Protein AF-A0A413G1M9-F1 (afdb_monomer_lite)

Structure (mmCIF, N/CA/C/O backbone):
data_AF-A0A413G1M9-F1
#
_entry.id   AF-A0A413G1M9-F1
#
loop_
_atom_site.group_PDB
_atom_site.id
_atom_site.type_symbol
_atom_site.label_atom_id
_atom_site.label_alt_id
_atom_site.label_comp_id
_atom_site.label_asym_id
_atom_site.label_entity_id
_atom_site.label_seq_id
_atom_site.pdbx_PDB_ins_code
_atom_site.Cartn_x
_atom_site.Cartn_y
_atom_site.Cartn_z
_atom_site.occupancy
_atom_site.B_iso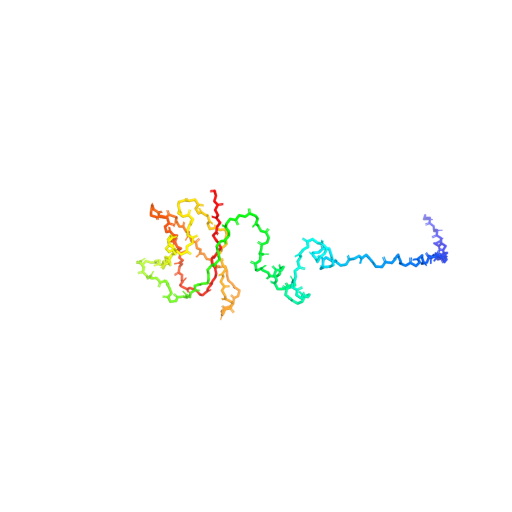_or_equiv
_atom_site.auth_seq_id
_atom_site.auth_comp_id
_atom_site.auth_asym_id
_atom_site.auth_atom_id
_atom_site.pdbx_PDB_model_num
ATOM 1 N N . MET A 1 1 ? 69.464 -2.297 -0.162 1.00 39.28 1 MET A N 1
ATOM 2 C CA . MET A 1 1 ? 68.503 -1.508 -0.964 1.00 39.28 1 MET A CA 1
ATOM 3 C C . MET A 1 1 ? 68.621 -1.949 -2.415 1.00 39.28 1 MET A C 1
ATOM 5 O O . MET A 1 1 ? 69.702 -1.817 -2.971 1.00 39.28 1 MET A O 1
ATOM 9 N N . ILE A 1 2 ? 67.574 -2.538 -2.999 1.00 44.31 2 ILE A N 1
ATOM 10 C CA . ILE A 1 2 ? 67.557 -2.938 -4.417 1.00 44.31 2 ILE A CA 1
ATOM 11 C C . ILE A 1 2 ? 66.966 -1.767 -5.206 1.00 44.31 2 ILE A C 1
ATOM 13 O O . ILE A 1 2 ? 65.780 -1.480 -5.094 1.00 44.31 2 ILE A O 1
ATOM 17 N N . SER A 1 3 ? 67.812 -1.058 -5.954 1.00 52.12 3 SER A N 1
ATOM 18 C CA . SER A 1 3 ? 67.399 0.009 -6.869 1.00 52.12 3 SER A CA 1
ATOM 19 C C . SER A 1 3 ? 67.254 -0.581 -8.270 1.00 52.12 3 SER A C 1
ATOM 21 O O . SER A 1 3 ? 68.240 -0.760 -8.983 1.00 52.12 3 SER A O 1
ATOM 23 N N . GLY A 1 4 ? 66.028 -0.953 -8.638 1.00 41.56 4 GLY A N 1
ATOM 24 C CA . GLY A 1 4 ? 65.679 -1.375 -9.992 1.00 41.56 4 GLY A CA 1
ATOM 25 C C . GLY A 1 4 ? 65.047 -0.211 -10.745 1.00 41.56 4 GLY A C 1
ATOM 26 O O . GLY A 1 4 ? 63.969 0.250 -10.377 1.00 41.56 4 GLY A O 1
ATOM 27 N N . LYS A 1 5 ? 65.704 0.278 -11.801 1.00 60.91 5 LYS A N 1
ATOM 28 C CA . LYS A 1 5 ? 65.081 1.217 -12.743 1.00 60.91 5 LYS A CA 1
ATOM 29 C C . LYS A 1 5 ? 63.946 0.488 -13.465 1.00 60.91 5 LYS A C 1
ATOM 31 O O . LYS A 1 5 ? 64.196 -0.514 -14.129 1.00 60.91 5 LYS A O 1
ATOM 36 N N . ILE A 1 6 ? 62.720 0.995 -13.347 1.00 58.53 6 ILE A N 1
ATOM 37 C CA . ILE A 1 6 ? 61.583 0.534 -14.151 1.00 58.53 6 ILE A CA 1
ATOM 38 C C . ILE A 1 6 ? 61.911 0.880 -15.612 1.00 58.53 6 ILE A C 1
ATOM 40 O O . ILE A 1 6 ? 62.144 2.059 -15.899 1.00 58.53 6 ILE A O 1
ATOM 44 N N . PRO A 1 7 ? 61.982 -0.091 -16.539 1.00 56.12 7 PRO A N 1
ATOM 45 C CA . PRO A 1 7 ? 62.186 0.229 -17.941 1.00 56.12 7 PRO A CA 1
ATOM 46 C C . PRO A 1 7 ? 60.997 1.064 -18.427 1.00 56.12 7 PRO A C 1
ATOM 48 O O . PRO A 1 7 ? 59.838 0.694 -18.235 1.00 56.12 7 PRO A O 1
ATOM 51 N N . THR A 1 8 ? 61.304 2.223 -19.011 1.00 54.59 8 THR A N 1
ATOM 52 C CA . THR A 1 8 ? 60.340 3.143 -19.618 1.00 54.59 8 THR A CA 1
ATOM 53 C C . THR A 1 8 ? 59.369 2.370 -20.498 1.00 54.59 8 THR A C 1
ATOM 55 O O . THR A 1 8 ? 59.808 1.588 -21.339 1.00 54.59 8 THR A O 1
ATOM 58 N N . ALA A 1 9 ? 58.071 2.598 -20.267 1.00 55.19 9 ALA A N 1
ATOM 59 C CA . ALA A 1 9 ? 56.939 1.946 -20.913 1.00 55.19 9 ALA A CA 1
ATOM 60 C C . ALA A 1 9 ? 57.249 1.555 -22.365 1.00 55.19 9 ALA A C 1
ATOM 62 O O . ALA A 1 9 ? 57.223 2.392 -23.272 1.00 55.19 9 ALA A O 1
ATOM 63 N N . ALA A 1 10 ? 57.561 0.273 -22.581 1.00 57.12 10 ALA A N 1
ATOM 64 C CA . ALA A 1 10 ? 57.602 -0.282 -23.918 1.00 57.12 10 ALA A CA 1
ATOM 65 C C . ALA A 1 10 ? 56.224 -0.006 -24.520 1.00 57.12 10 ALA A C 1
ATOM 67 O O . ALA A 1 10 ? 55.212 -0.389 -23.932 1.00 57.12 10 ALA A O 1
ATOM 68 N N . LYS A 1 11 ? 56.182 0.742 -25.629 1.00 58.25 11 LYS A N 1
ATOM 69 C CA . LYS A 1 11 ? 54.940 1.086 -26.323 1.00 58.25 11 LYS A CA 1
ATOM 70 C C . LYS A 1 11 ? 54.164 -0.205 -26.587 1.00 58.25 11 LYS A C 1
ATOM 72 O O . LYS A 1 11 ? 54.483 -0.931 -27.526 1.00 58.25 11 LYS A O 1
ATOM 77 N N . LEU A 1 12 ? 53.149 -0.475 -25.768 1.00 48.62 12 LEU A N 1
ATOM 78 C CA . LEU A 1 12 ? 52.101 -1.440 -26.060 1.00 48.62 12 LEU A CA 1
ATOM 79 C C . LEU A 1 12 ? 51.464 -0.976 -27.370 1.00 48.62 12 LEU A C 1
ATOM 81 O O . LEU A 1 12 ? 50.669 -0.038 -27.389 1.00 48.62 12 LEU A O 1
ATOM 85 N N . LYS A 1 13 ? 51.850 -1.592 -28.491 1.00 55.00 13 LYS A N 1
ATOM 86 C CA . LYS A 1 13 ? 51.056 -1.523 -29.716 1.00 55.00 13 LYS A CA 1
ATOM 87 C C . LYS A 1 13 ? 49.806 -2.355 -29.459 1.00 55.00 13 LYS A C 1
ATOM 89 O O . LYS A 1 13 ? 49.758 -3.536 -29.781 1.00 55.00 13 LYS A O 1
ATOM 94 N N . ALA A 1 14 ? 48.809 -1.737 -28.836 1.00 52.47 14 ALA A N 1
ATOM 95 C CA . ALA A 1 14 ? 47.451 -2.229 -28.919 1.00 52.47 14 ALA A CA 1
ATOM 96 C C . ALA A 1 14 ? 47.024 -2.058 -30.381 1.00 52.47 14 ALA A C 1
ATOM 98 O O . ALA A 1 14 ? 46.730 -0.951 -30.830 1.00 52.47 14 ALA A O 1
ATOM 99 N N . THR A 1 15 ? 47.069 -3.139 -31.157 1.00 54.59 15 THR A N 1
ATOM 100 C CA . THR A 1 15 ? 46.353 -3.182 -32.429 1.00 54.59 15 THR A CA 1
ATOM 101 C C . THR A 1 15 ? 44.880 -3.108 -32.066 1.00 54.59 15 THR A C 1
ATOM 103 O O . THR A 1 15 ? 44.315 -4.083 -31.577 1.00 54.59 15 THR A O 1
ATOM 106 N N . VAL A 1 16 ? 44.275 -1.933 -32.234 1.00 58.62 16 VAL A N 1
ATOM 107 C CA . VAL A 1 16 ? 42.822 -1.789 -32.166 1.00 58.62 16 VAL A CA 1
ATOM 108 C C . VAL A 1 16 ? 42.273 -2.603 -33.330 1.00 58.62 16 VAL A C 1
ATOM 110 O O . VAL A 1 16 ? 42.302 -2.169 -34.480 1.00 58.62 16 VAL A O 1
ATOM 113 N N . VAL A 1 17 ? 41.863 -3.837 -33.048 1.00 63.03 17 VAL A N 1
ATOM 114 C CA . VAL A 1 17 ? 41.093 -4.638 -33.995 1.00 63.03 17 VAL A CA 1
ATOM 115 C C . VAL A 1 17 ? 39.761 -3.910 -34.1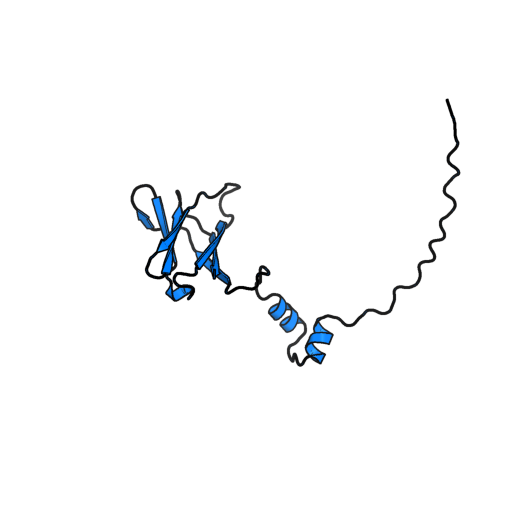49 1.00 63.03 17 VAL A C 1
ATOM 117 O O . VAL A 1 17 ? 39.146 -3.552 -33.143 1.00 63.03 17 VAL A O 1
ATOM 120 N N . ALA A 1 18 ? 39.366 -3.603 -35.385 1.00 60.75 18 ALA A N 1
ATOM 121 C CA . ALA A 1 18 ? 38.124 -2.887 -35.652 1.00 60.75 18 ALA A CA 1
ATOM 122 C C . ALA A 1 18 ? 36.956 -3.576 -34.932 1.00 60.75 18 ALA A C 1
ATOM 124 O O . ALA A 1 18 ? 36.877 -4.807 -34.916 1.00 60.75 18 ALA A O 1
ATOM 125 N N . ALA A 1 19 ? 36.068 -2.785 -34.325 1.00 63.84 19 ALA A N 1
ATOM 126 C CA . ALA A 1 19 ? 34.850 -3.317 -33.732 1.00 63.84 19 ALA A CA 1
ATOM 127 C C . ALA A 1 19 ? 34.101 -4.153 -34.783 1.00 63.84 19 ALA A C 1
ATOM 129 O O . ALA A 1 19 ? 33.988 -3.746 -35.942 1.00 63.84 19 ALA A O 1
ATOM 130 N N . GLY A 1 20 ? 33.621 -5.335 -34.384 1.00 63.75 20 GLY A N 1
ATOM 131 C CA . GLY A 1 20 ? 32.758 -6.145 -35.239 1.00 63.75 20 GLY A CA 1
ATOM 132 C C . GLY A 1 20 ? 31.496 -5.369 -35.642 1.00 63.75 20 GLY A C 1
ATOM 133 O O . GLY A 1 20 ? 31.143 -4.387 -34.981 1.00 63.75 20 GLY A O 1
ATOM 134 N N . PRO A 1 21 ? 30.811 -5.777 -36.724 1.00 69.44 21 PRO A N 1
ATOM 135 C CA . PRO A 1 21 ? 29.574 -5.128 -37.144 1.00 69.44 21 PRO A CA 1
ATOM 136 C C . PRO A 1 21 ? 28.568 -5.090 -35.990 1.00 69.44 21 PRO A C 1
ATOM 138 O O . PRO A 1 21 ? 28.463 -6.041 -35.212 1.00 69.44 21 PRO A O 1
ATOM 141 N N . ALA A 1 22 ? 27.827 -3.986 -35.883 1.00 72.19 22 ALA A N 1
ATOM 142 C CA . ALA 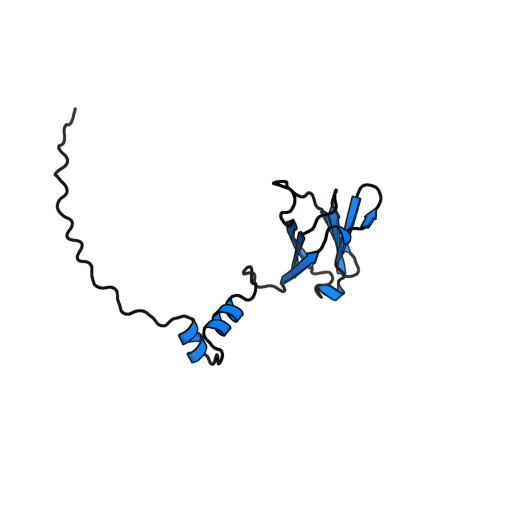A 1 22 ? 26.787 -3.851 -34.874 1.00 72.19 22 ALA A CA 1
ATOM 143 C C . ALA A 1 22 ? 25.755 -4.982 -35.031 1.00 72.19 22 ALA A C 1
ATOM 145 O O . ALA A 1 22 ? 25.228 -5.212 -36.123 1.00 72.19 22 ALA A O 1
ATOM 146 N N . GLY A 1 23 ? 25.482 -5.697 -33.938 1.00 75.62 23 GLY A N 1
ATOM 147 C CA . GLY A 1 23 ? 24.416 -6.694 -33.890 1.00 75.62 23 GLY A CA 1
ATOM 148 C C . GLY A 1 23 ? 23.037 -6.053 -34.069 1.00 75.62 23 GLY A C 1
ATOM 149 O O . GLY A 1 23 ? 22.870 -4.842 -33.919 1.00 75.62 23 GLY A O 1
ATOM 150 N N . LYS A 1 24 ? 22.026 -6.870 -34.387 1.00 82.56 24 LYS A N 1
ATOM 151 C CA . LYS A 1 24 ? 20.634 -6.400 -34.443 1.00 82.56 24 LYS A CA 1
ATOM 152 C C . LYS A 1 24 ? 20.229 -5.817 -33.082 1.00 82.56 24 LYS A C 1
ATOM 154 O O . LYS A 1 24 ? 20.572 -6.384 -32.044 1.00 82.56 24 LYS A O 1
ATOM 159 N N . SER A 1 25 ? 19.484 -4.712 -33.087 1.00 82.38 25 SER A N 1
ATOM 160 C CA . SER A 1 25 ? 18.894 -4.171 -31.860 1.00 82.38 25 SER A CA 1
ATOM 161 C C . SER A 1 25 ? 17.778 -5.083 -31.340 1.00 82.38 25 SER A C 1
ATOM 163 O O . SER A 1 25 ? 17.193 -5.863 -32.096 1.00 82.38 25 SER A O 1
ATOM 165 N N . ALA A 1 26 ? 17.452 -4.958 -30.052 1.00 83.31 26 ALA A N 1
ATOM 166 C CA . ALA A 1 26 ? 16.345 -5.687 -29.432 1.00 83.31 26 ALA A CA 1
ATOM 167 C C . ALA A 1 26 ? 15.007 -5.460 -30.164 1.00 83.31 26 ALA A C 1
ATOM 169 O O . ALA A 1 26 ? 14.265 -6.413 -30.386 1.00 83.31 26 ALA A O 1
ATOM 170 N N . TYR A 1 27 ? 14.747 -4.232 -30.633 1.00 86.69 27 TYR A N 1
ATOM 171 C CA . TYR A 1 27 ? 13.572 -3.907 -31.449 1.00 86.69 27 TYR A CA 1
ATOM 172 C C . TYR A 1 27 ? 13.512 -4.733 -32.736 1.00 86.69 27 TYR A C 1
ATOM 174 O O . TYR A 1 27 ? 12.470 -5.284 -33.080 1.00 86.69 27 TYR A O 1
ATOM 182 N N . ARG A 1 28 ? 14.643 -4.893 -33.435 1.00 87.19 28 ARG A N 1
ATOM 183 C CA . ARG A 1 28 ? 14.670 -5.685 -34.672 1.00 87.19 28 ARG A CA 1
ATOM 184 C C . ARG A 1 28 ? 14.352 -7.156 -34.430 1.00 87.19 28 ARG A C 1
ATOM 186 O O . ARG A 1 28 ? 13.662 -7.750 -35.252 1.00 87.19 28 ARG A O 1
ATOM 193 N N . TYR A 1 29 ? 14.799 -7.722 -33.312 1.00 90.38 29 TYR A N 1
ATOM 194 C CA . TYR A 1 29 ? 14.398 -9.075 -32.922 1.00 90.38 29 TYR A CA 1
ATOM 195 C C . TYR A 1 29 ? 12.908 -9.163 -32.571 1.00 90.38 29 TYR A C 1
ATOM 197 O O . TYR A 1 29 ? 12.266 -10.147 -32.924 1.00 90.38 29 TYR A O 1
ATOM 205 N N . ALA A 1 30 ? 12.338 -8.138 -31.933 1.00 84.69 30 ALA A N 1
ATOM 206 C CA . ALA A 1 30 ? 10.911 -8.098 -31.624 1.00 84.69 30 ALA A CA 1
ATOM 207 C C . ALA A 1 30 ? 10.043 -8.039 -32.890 1.00 84.69 30 ALA A C 1
ATOM 209 O O . ALA A 1 30 ? 9.057 -8.766 -32.989 1.00 84.69 30 ALA A O 1
ATOM 210 N N . VAL A 1 31 ? 10.440 -7.238 -33.885 1.00 90.25 31 VAL A N 1
ATOM 211 C CA . VAL A 1 31 ? 9.761 -7.178 -35.191 1.00 90.25 31 VAL A CA 1
ATOM 212 C C . VAL A 1 31 ? 9.850 -8.521 -35.920 1.00 90.25 31 VAL A C 1
ATOM 214 O O . VAL A 1 31 ? 8.849 -9.003 -36.441 1.00 90.25 31 VAL A O 1
ATOM 217 N N . GLU A 1 32 ? 11.017 -9.176 -35.908 1.00 91.50 32 GLU A N 1
ATOM 218 C CA . GLU A 1 32 ? 11.167 -10.541 -36.443 1.00 91.50 32 GLU A CA 1
ATOM 219 C C . GLU A 1 32 ? 10.290 -11.562 -35.695 1.00 91.50 32 GLU A C 1
ATOM 221 O O . GLU A 1 32 ? 9.812 -12.520 -36.300 1.00 91.50 32 GLU A O 1
ATOM 226 N N . GLY A 1 33 ? 10.033 -11.331 -34.405 1.00 86.81 33 GLY A N 1
ATOM 227 C CA . GLY A 1 33 ? 9.111 -12.102 -33.570 1.00 86.81 33 GLY A CA 1
ATOM 228 C C . GLY A 1 33 ? 7.626 -11.748 -33.730 1.00 86.81 33 GLY A C 1
ATOM 229 O O . GLY A 1 33 ? 6.805 -12.325 -33.021 1.00 86.81 33 GLY A O 1
ATOM 230 N N . GLY A 1 34 ? 7.262 -10.830 -34.635 1.00 89.00 34 GLY A N 1
ATOM 231 C CA . GLY A 1 34 ? 5.870 -10.472 -34.934 1.00 89.00 34 GLY A CA 1
ATOM 232 C C . GLY A 1 34 ? 5.353 -9.190 -34.272 1.00 89.00 34 GLY A C 1
ATOM 233 O O . GLY A 1 34 ? 4.160 -8.905 -34.359 1.00 89.00 34 GLY A O 1
ATOM 234 N N . TYR A 1 35 ? 6.214 -8.398 -33.629 1.00 88.88 35 TYR A N 1
ATOM 235 C CA . TYR A 1 35 ? 5.841 -7.079 -33.114 1.00 88.88 35 TYR A CA 1
ATOM 236 C C . TYR A 1 35 ? 5.596 -6.086 -34.262 1.00 88.88 35 TYR A C 1
ATOM 238 O O . TYR A 1 35 ? 6.434 -5.936 -35.151 1.00 88.88 35 TYR A O 1
ATOM 246 N N . SER A 1 36 ? 4.458 -5.386 -34.236 1.00 91.19 36 SER A N 1
ATOM 247 C CA . SER A 1 36 ? 4.028 -4.468 -35.304 1.00 91.19 36 SER A CA 1
ATOM 248 C C . SER A 1 36 ? 4.014 -2.987 -34.904 1.00 91.19 36 SER A C 1
ATOM 250 O O . SER A 1 36 ? 3.518 -2.160 -35.670 1.00 91.19 36 SER A O 1
ATOM 252 N N . GLY A 1 37 ? 4.484 -2.646 -33.701 1.00 87.06 37 GLY A N 1
ATOM 253 C CA . GLY A 1 37 ? 4.575 -1.261 -33.235 1.00 87.06 37 GLY A CA 1
ATOM 254 C C . GLY A 1 37 ? 5.831 -0.544 -33.740 1.00 87.06 37 GLY A C 1
ATOM 255 O O . GLY A 1 37 ? 6.756 -1.175 -34.250 1.00 87.06 37 GLY A O 1
ATOM 256 N N . THR A 1 38 ? 5.875 0.780 -33.588 1.00 90.38 38 THR A N 1
ATOM 257 C CA . THR A 1 38 ? 7.072 1.591 -33.872 1.00 90.38 38 THR A CA 1
ATOM 258 C C . THR A 1 38 ? 8.158 1.376 -32.821 1.00 90.38 38 THR A C 1
ATOM 260 O O . THR A 1 38 ? 7.904 0.824 -31.753 1.00 90.38 38 THR A O 1
ATOM 263 N N . GLU A 1 39 ? 9.374 1.852 -33.083 1.00 86.50 39 GLU A N 1
ATOM 264 C CA . GLU A 1 39 ? 10.466 1.750 -32.113 1.00 86.50 39 GLU A CA 1
ATOM 265 C C . GLU A 1 39 ? 10.152 2.535 -30.823 1.00 86.50 39 GLU A C 1
ATOM 267 O O . GLU A 1 39 ? 10.411 2.067 -29.720 1.00 86.50 39 GLU A O 1
ATOM 272 N N . GLU A 1 40 ? 9.488 3.687 -30.928 1.00 81.50 40 GLU A N 1
ATOM 273 C CA . GLU A 1 40 ? 9.033 4.471 -29.775 1.00 81.50 40 GLU A CA 1
ATOM 274 C C . GLU A 1 40 ? 7.913 3.766 -29.003 1.00 81.50 40 GLU A C 1
ATOM 276 O O . GLU A 1 40 ? 7.866 3.850 -27.777 1.00 81.50 40 GLU A O 1
ATOM 281 N N . GLN A 1 41 ? 7.006 3.069 -29.698 1.00 78.44 41 GLN A N 1
ATOM 282 C CA . GLN A 1 41 ? 6.014 2.203 -29.054 1.00 78.44 41 GLN A CA 1
ATOM 283 C C . GLN A 1 41 ? 6.701 1.039 -28.347 1.00 78.44 41 GLN A C 1
ATOM 285 O O . GLN A 1 41 ? 6.381 0.770 -27.200 1.00 78.44 41 GLN A O 1
ATOM 290 N N . PHE A 1 42 ? 7.714 0.444 -28.969 1.00 82.75 42 PHE A N 1
ATOM 291 C CA . PHE A 1 42 ? 8.487 -0.642 -28.390 1.00 82.75 42 PHE A CA 1
ATOM 292 C C . PHE A 1 42 ? 9.207 -0.209 -27.113 1.00 82.75 42 PHE A C 1
ATOM 294 O O . PHE A 1 42 ? 9.141 -0.913 -26.110 1.00 82.75 42 PHE A O 1
ATOM 301 N N . TYR A 1 43 ? 9.831 0.974 -27.108 1.00 78.88 43 TYR A N 1
ATOM 302 C CA . TYR A 1 43 ? 10.416 1.538 -25.891 1.00 78.88 43 TYR A CA 1
ATOM 303 C C . TYR A 1 43 ? 9.363 1.825 -24.827 1.00 78.88 43 TYR A C 1
ATOM 305 O O . TYR A 1 43 ? 9.649 1.583 -23.664 1.00 78.88 43 TYR A O 1
ATOM 313 N N . ARG A 1 44 ? 8.164 2.298 -25.194 1.00 74.81 44 ARG A N 1
ATOM 314 C CA . ARG A 1 44 ? 7.067 2.518 -24.235 1.00 74.81 44 ARG A CA 1
ATOM 315 C C . ARG A 1 44 ? 6.498 1.224 -23.659 1.00 74.81 44 ARG A C 1
ATOM 317 O O . ARG A 1 44 ? 6.170 1.189 -22.479 1.00 74.81 44 ARG A O 1
ATOM 324 N N . ASP A 1 45 ? 6.408 0.184 -24.477 1.00 72.38 45 ASP A N 1
ATOM 325 C CA . ASP A 1 45 ? 5.913 -1.136 -24.091 1.00 72.38 45 ASP A CA 1
ATOM 326 C C . ASP A 1 45 ? 6.939 -1.858 -23.199 1.00 72.38 45 ASP A C 1
ATOM 328 O O . ASP A 1 45 ? 6.570 -2.482 -22.206 1.00 72.38 45 ASP A O 1
ATOM 332 N N . LEU A 1 46 ? 8.239 -1.704 -23.491 1.00 70.75 46 LEU A N 1
ATOM 333 C CA . LEU A 1 46 ? 9.349 -2.120 -22.619 1.00 70.75 46 LEU A CA 1
ATOM 334 C C . LEU A 1 46 ? 9.432 -1.291 -21.342 1.00 70.75 46 LEU A C 1
ATOM 336 O O . LEU A 1 46 ? 9.721 -1.826 -20.277 1.00 70.75 46 LEU A O 1
ATOM 340 N N . SER A 1 47 ? 9.197 0.017 -21.452 1.00 63.78 47 SER A N 1
ATOM 341 C CA . SER A 1 47 ? 9.110 0.929 -20.319 1.00 63.78 47 SER A CA 1
ATOM 342 C C . SER A 1 47 ? 7.754 0.857 -19.634 1.00 63.78 47 SER A C 1
ATOM 344 O O . SER A 1 47 ? 7.448 1.753 -18.839 1.00 63.78 47 SER A O 1
ATOM 346 N N . GLY A 1 48 ? 6.945 -0.180 -19.907 1.00 50.22 48 GLY A N 1
ATOM 347 C CA . GLY A 1 48 ? 5.949 -0.624 -18.948 1.00 50.22 48 GLY A CA 1
ATOM 348 C C . GLY A 1 48 ? 6.634 -0.568 -17.593 1.00 50.22 48 GLY A C 1
ATOM 349 O O . GLY A 1 48 ? 7.747 -1.066 -17.463 1.00 50.22 48 GLY A O 1
ATOM 350 N N . THR A 1 49 ? 6.058 0.191 -16.666 1.00 46.47 49 THR A N 1
ATOM 351 C CA . THR A 1 49 ? 6.601 0.556 -15.353 1.00 46.47 49 THR A CA 1
ATOM 352 C C . THR A 1 49 ? 6.859 -0.689 -14.502 1.00 46.47 49 THR A C 1
ATOM 354 O O . THR A 1 49 ? 6.172 -0.950 -13.521 1.00 46.47 49 THR A O 1
ATOM 357 N N . GLY A 1 50 ? 7.813 -1.501 -14.925 1.00 44.12 50 GLY A N 1
ATOM 358 C CA . GLY A 1 50 ? 8.223 -2.753 -14.348 1.00 44.12 50 GLY A CA 1
ATOM 359 C C . GLY A 1 50 ? 9.491 -2.475 -13.579 1.00 44.12 50 GLY A C 1
ATOM 360 O O . GLY A 1 50 ? 10.592 -2.548 -14.122 1.00 44.12 50 GLY A O 1
ATOM 361 N N . SER A 1 51 ? 9.332 -2.182 -12.291 1.00 46.16 51 SER A N 1
ATOM 362 C CA . SER A 1 51 ? 10.304 -2.699 -11.335 1.00 46.16 51 SER A CA 1
ATOM 363 C C . SER A 1 51 ? 10.291 -4.213 -11.545 1.00 46.16 51 SER A C 1
ATOM 365 O O . SER A 1 51 ? 9.257 -4.844 -11.345 1.00 46.16 51 SER A O 1
ATOM 367 N N . GLY A 1 52 ? 11.345 -4.762 -12.147 1.00 41.44 52 GLY A N 1
ATOM 368 C CA . GLY A 1 52 ? 11.350 -6.118 -12.688 1.00 41.44 52 GLY A CA 1
ATOM 369 C C . GLY A 1 52 ? 11.146 -7.194 -11.623 1.00 41.44 52 GLY A C 1
ATOM 370 O O . GLY A 1 52 ? 12.120 -7.746 -11.122 1.00 41.44 52 GLY A O 1
ATOM 371 N N . VAL A 1 53 ? 9.892 -7.547 -11.343 1.00 46.09 53 VAL A N 1
ATOM 372 C CA . VAL A 1 53 ? 9.524 -8.721 -10.549 1.00 46.09 53 VAL A CA 1
ATOM 373 C C . VAL A 1 53 ? 8.399 -9.491 -11.240 1.00 46.09 53 VAL A C 1
ATOM 375 O O . VAL A 1 53 ? 7.349 -8.952 -11.584 1.00 46.09 53 VAL A O 1
ATOM 378 N N . ALA A 1 54 ? 8.646 -10.777 -11.491 1.00 42.09 54 ALA A N 1
ATOM 379 C CA . ALA A 1 54 ? 7.653 -11.707 -12.007 1.00 42.09 54 ALA A CA 1
ATOM 380 C C . ALA A 1 54 ? 6.682 -12.085 -10.875 1.00 42.09 54 ALA A C 1
ATOM 382 O O . ALA A 1 54 ? 6.975 -12.947 -10.053 1.00 42.09 54 ALA A O 1
ATOM 383 N N . GLY A 1 55 ? 5.532 -11.416 -10.845 1.00 55.72 55 GLY A N 1
ATOM 384 C CA . GLY A 1 55 ? 4.431 -11.606 -9.903 1.00 55.72 55 GLY A CA 1
ATOM 385 C C . GLY A 1 55 ? 3.283 -10.670 -10.288 1.00 55.72 55 GLY A C 1
ATOM 386 O O . GLY A 1 55 ? 3.485 -9.738 -11.067 1.00 55.72 55 GLY A O 1
ATOM 387 N N . ILE A 1 56 ? 2.063 -10.904 -9.793 1.00 65.56 56 ILE A N 1
ATOM 388 C CA . ILE A 1 56 ? 1.013 -9.879 -9.906 1.00 65.56 56 ILE A CA 1
ATOM 389 C C . ILE A 1 56 ? 1.441 -8.733 -8.983 1.00 65.56 56 ILE A C 1
ATOM 391 O O . ILE A 1 56 ? 1.283 -8.828 -7.768 1.00 65.56 56 ILE A O 1
ATOM 395 N N . LEU A 1 57 ? 2.044 -7.702 -9.575 1.00 76.31 57 LEU A N 1
ATOM 396 C CA . LEU A 1 57 ? 2.514 -6.495 -8.907 1.00 76.31 57 LEU A CA 1
ATOM 397 C C . LEU A 1 57 ? 1.426 -5.425 -8.992 1.00 76.31 57 LEU A C 1
ATOM 399 O O . LEU A 1 57 ? 1.014 -5.034 -10.086 1.00 76.31 57 LEU A O 1
ATOM 403 N N . TYR A 1 58 ? 0.974 -4.939 -7.843 1.00 86.12 58 TYR A N 1
ATOM 404 C CA . TYR A 1 58 ? 0.029 -3.839 -7.740 1.00 86.12 58 TYR A CA 1
ATOM 405 C C . TYR A 1 58 ? 0.704 -2.628 -7.101 1.00 86.12 58 TYR A C 1
ATOM 407 O O . TYR A 1 58 ? 1.193 -2.696 -5.975 1.00 86.12 58 TYR A O 1
ATOM 415 N N . VAL A 1 59 ? 0.707 -1.503 -7.817 1.00 87.81 59 VAL A N 1
ATOM 416 C CA . VAL A 1 59 ? 1.263 -0.236 -7.334 1.00 87.81 59 VAL A CA 1
ATOM 417 C C . VAL A 1 59 ? 0.150 0.799 -7.277 1.00 87.81 59 VAL A C 1
ATOM 419 O O . VAL A 1 59 ? -0.519 1.044 -8.281 1.00 87.81 59 VAL A O 1
ATOM 422 N N . LYS A 1 60 ? -0.026 1.436 -6.117 1.00 87.81 60 LYS A N 1
ATOM 423 C CA . LYS A 1 60 ? -1.009 2.509 -5.925 1.00 87.81 60 LYS A CA 1
ATOM 424 C C . LYS A 1 60 ? -0.362 3.733 -5.297 1.00 87.81 60 LYS A C 1
ATOM 426 O O . LYS A 1 60 ? 0.264 3.636 -4.244 1.00 87.81 60 LYS A O 1
ATOM 431 N N . SER A 1 61 ? -0.570 4.888 -5.921 1.00 90.19 61 SER A N 1
ATOM 432 C CA . SER A 1 61 ? -0.339 6.184 -5.282 1.00 90.19 61 SER A CA 1
ATOM 433 C C . SER A 1 61 ? -1.480 6.507 -4.321 1.00 90.19 61 SER A C 1
ATOM 435 O O . SER A 1 61 ? -2.649 6.259 -4.619 1.00 90.19 61 SER A O 1
ATOM 437 N N . PHE A 1 62 ? -1.148 7.087 -3.179 1.00 89.06 62 PHE A N 1
ATOM 438 C CA . PHE A 1 62 ? -2.104 7.586 -2.200 1.00 89.06 62 PHE A CA 1
ATOM 439 C C . PHE A 1 62 ? -1.648 8.947 -1.683 1.00 89.06 62 PHE A C 1
ATOM 441 O O . PHE A 1 62 ? -0.462 9.272 -1.715 1.00 89.06 62 PHE A O 1
ATOM 448 N N . SER A 1 63 ? -2.602 9.733 -1.195 1.00 91.12 63 SER A N 1
ATOM 449 C CA . SER A 1 63 ? -2.330 11.024 -0.577 1.00 91.12 63 SER A CA 1
ATOM 450 C C . SER A 1 63 ? -2.421 10.955 0.946 1.00 91.12 63 SER A C 1
ATOM 452 O O . SER A 1 63 ? -3.099 10.090 1.506 1.00 91.12 63 SER A O 1
ATOM 454 N N . ALA A 1 64 ? -1.832 11.936 1.624 1.00 89.88 64 ALA A N 1
ATOM 455 C CA . ALA A 1 64 ? -1.962 12.142 3.061 1.00 89.88 64 ALA A CA 1
ATOM 456 C C . ALA A 1 64 ? -3.438 12.243 3.486 1.00 89.88 64 ALA A C 1
ATOM 458 O O . ALA A 1 64 ? -3.826 11.760 4.547 1.00 89.88 64 ALA A O 1
ATOM 459 N N . SER A 1 65 ? -4.294 12.805 2.629 1.00 91.50 65 SER A N 1
ATOM 460 C CA . SER A 1 65 ? -5.738 12.904 2.870 1.00 91.50 65 SER A CA 1
ATOM 461 C C . SER A 1 65 ? -6.481 11.562 2.850 1.00 91.50 65 SER A C 1
ATOM 463 O O . SER A 1 65 ? -7.596 11.493 3.362 1.00 91.50 65 SER A O 1
ATOM 465 N N . ALA A 1 66 ? -5.887 10.495 2.305 1.00 91.75 66 ALA A N 1
ATOM 466 C CA . ALA A 1 66 ? -6.465 9.151 2.350 1.00 91.75 66 ALA A CA 1
ATOM 467 C C . ALA A 1 66 ? -6.380 8.516 3.752 1.00 91.75 66 ALA A C 1
ATOM 469 O O . ALA A 1 66 ? -7.059 7.525 4.028 1.00 91.75 66 ALA A O 1
ATOM 470 N N . PHE A 1 67 ? -5.561 9.077 4.646 1.00 93.06 67 PHE A N 1
ATOM 471 C CA . PHE A 1 67 ? -5.407 8.581 6.005 1.00 93.06 67 PHE A CA 1
ATOM 472 C C . PHE A 1 67 ? -6.521 9.080 6.924 1.00 93.06 67 PHE A C 1
ATOM 474 O O . PHE A 1 67 ? -6.775 10.275 7.067 1.00 93.06 67 PHE A O 1
ATOM 481 N N . GLN A 1 68 ? -7.129 8.142 7.638 1.00 94.69 68 GLN A N 1
ATOM 482 C CA . GLN A 1 68 ? -8.115 8.399 8.677 1.00 94.69 68 GLN A CA 1
ATOM 483 C C . GLN A 1 68 ? -7.463 8.265 10.053 1.00 94.69 68 GLN A C 1
ATOM 485 O O . GLN A 1 68 ? -6.691 7.339 10.297 1.00 94.69 68 GLN A O 1
ATOM 490 N N . LYS A 1 69 ? -7.766 9.186 10.971 1.00 92.50 69 LYS A N 1
ATOM 491 C CA . LYS A 1 69 ? -7.231 9.150 12.336 1.00 92.50 69 LYS A CA 1
ATOM 492 C C . LYS A 1 69 ? -8.040 8.187 13.205 1.00 92.50 69 LYS A C 1
ATOM 494 O O . LYS A 1 69 ? -9.250 8.347 13.338 1.00 92.50 69 LYS A O 1
ATOM 499 N N . SER A 1 70 ? -7.360 7.250 13.856 1.00 84.31 70 SER A N 1
ATOM 500 C CA . SER A 1 70 ? -7.931 6.344 14.851 1.00 84.31 70 SER A CA 1
ATOM 501 C C . SER A 1 70 ? -7.070 6.364 16.115 1.00 84.31 70 SER A C 1
ATOM 503 O O . SER A 1 70 ? -5.973 5.805 16.171 1.00 84.31 70 SER A O 1
ATOM 505 N N . GLY A 1 71 ? -7.540 7.081 17.140 1.00 83.06 71 GLY A N 1
ATOM 506 C CA . GLY A 1 71 ? -6.776 7.306 18.368 1.00 83.06 71 GLY A CA 1
ATOM 507 C C . GLY A 1 71 ? -5.452 8.041 18.110 1.00 83.06 71 GLY A C 1
ATOM 508 O O . GLY A 1 71 ? -5.452 9.178 17.634 1.00 83.06 71 GLY A O 1
ATOM 509 N N . LEU A 1 72 ? -4.334 7.393 18.455 1.00 77.06 72 LEU A N 1
ATOM 510 C CA . LEU A 1 72 ? -2.968 7.913 18.278 1.00 77.06 72 LEU A CA 1
ATOM 511 C C . LEU A 1 72 ? -2.344 7.567 16.914 1.00 77.06 72 LEU A C 1
ATOM 513 O O . LEU A 1 72 ? -1.221 7.985 16.653 1.00 77.06 72 LEU A O 1
ATOM 517 N N . GLN A 1 73 ? -3.033 6.803 16.062 1.00 86.94 73 GLN A N 1
ATOM 518 C CA . GLN A 1 73 ? -2.508 6.339 14.775 1.00 86.94 73 GLN A CA 1
ATOM 519 C C . GLN A 1 73 ? -3.354 6.846 13.606 1.00 86.94 73 GLN A C 1
ATOM 521 O O . GLN A 1 73 ? -4.545 7.131 13.752 1.00 86.94 73 GLN A O 1
ATOM 526 N N . TYR A 1 74 ? -2.735 6.925 12.432 1.00 92.62 74 TYR A N 1
ATOM 527 C CA . TYR A 1 74 ? -3.412 7.161 11.162 1.00 92.62 74 TYR A CA 1
ATOM 528 C C . TYR A 1 74 ? -3.441 5.870 10.353 1.00 92.62 74 TYR A C 1
ATOM 530 O O . TYR A 1 74 ? -2.454 5.135 10.336 1.00 92.62 74 TYR A O 1
ATOM 538 N N . SER A 1 75 ? -4.552 5.601 9.669 1.00 93.81 75 SER A N 1
ATOM 539 C CA . SER A 1 75 ? -4.708 4.425 8.815 1.00 93.81 75 SER A CA 1
ATOM 540 C C . SER A 1 75 ? -5.215 4.777 7.422 1.00 93.81 75 SER A C 1
ATOM 542 O O . SER A 1 75 ? -6.200 5.500 7.293 1.00 93.81 75 SER A O 1
ATOM 544 N N . CYS A 1 76 ? -4.587 4.215 6.396 1.00 94.00 76 CYS A N 1
ATOM 545 C CA . CYS A 1 76 ? -5.034 4.237 5.008 1.00 94.00 76 CYS A CA 1
ATOM 546 C C . CYS A 1 76 ? -5.497 2.825 4.620 1.00 94.00 76 CYS A C 1
ATOM 548 O O . CYS A 1 76 ? -4.772 1.852 4.840 1.00 94.00 76 CYS A O 1
ATOM 550 N N . LEU A 1 77 ? -6.710 2.708 4.078 1.00 93.56 77 LEU A N 1
ATOM 551 C CA . LEU A 1 77 ? -7.263 1.439 3.607 1.00 93.56 77 LEU A CA 1
ATOM 552 C C . LEU A 1 77 ? -7.097 1.338 2.091 1.00 93.56 77 LEU A C 1
ATOM 554 O O . LEU A 1 77 ? -7.507 2.233 1.351 1.00 93.56 77 LEU A O 1
ATOM 558 N N . ILE A 1 78 ? -6.530 0.225 1.63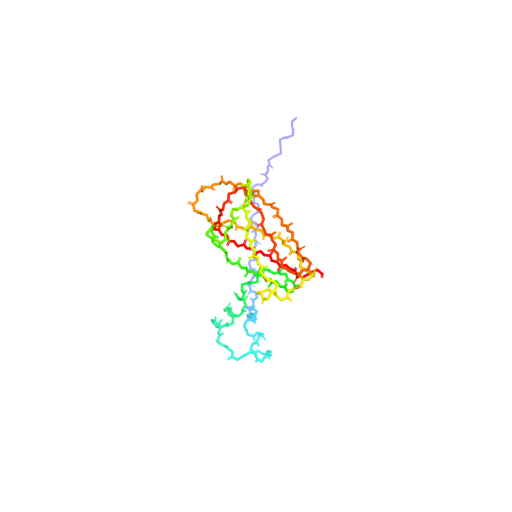8 1.00 92.38 78 ILE A N 1
ATOM 559 C CA . ILE A 1 78 ? -6.510 -0.183 0.239 1.00 92.38 78 ILE A CA 1
ATOM 560 C C . ILE A 1 78 ? -7.460 -1.385 0.105 1.00 92.38 78 ILE A C 1
ATOM 562 O O . ILE A 1 78 ? -7.110 -2.481 0.548 1.00 92.38 78 ILE A O 1
ATOM 566 N N . PRO A 1 79 ? -8.665 -1.198 -0.462 1.00 92.44 79 PRO A N 1
ATOM 567 C CA . PRO A 1 79 ? -9.645 -2.263 -0.628 1.00 92.44 79 PRO A CA 1
ATOM 568 C C . PRO A 1 79 ? -9.160 -3.387 -1.546 1.00 92.44 79 PRO A C 1
ATOM 570 O O . PRO A 1 79 ? -8.557 -3.132 -2.592 1.00 92.44 79 PRO A O 1
ATOM 573 N N . ALA A 1 80 ? -9.546 -4.623 -1.228 1.00 88.38 80 ALA A N 1
ATOM 574 C CA . ALA A 1 80 ? -9.264 -5.814 -2.027 1.00 88.38 80 ALA A CA 1
ATOM 575 C C . ALA A 1 80 ? -9.753 -5.691 -3.473 1.00 88.38 80 ALA A C 1
ATOM 577 O O . ALA A 1 80 ? -9.126 -6.223 -4.388 1.00 88.38 80 ALA A O 1
ATOM 578 N N . SER A 1 81 ? -10.854 -4.969 -3.698 1.00 85.44 81 SER A N 1
ATOM 579 C CA . SER A 1 81 ? -11.404 -4.716 -5.032 1.00 85.44 81 SER A CA 1
ATOM 580 C C . SER A 1 81 ? -10.484 -3.883 -5.921 1.00 85.44 81 SER A C 1
ATOM 582 O O . SER A 1 81 ? -10.604 -3.953 -7.139 1.00 85.44 81 SER A O 1
ATOM 584 N N . GLU A 1 82 ? -9.587 -3.087 -5.335 1.00 85.12 82 GLU A N 1
ATOM 585 C CA . GLU A 1 82 ? -8.671 -2.247 -6.102 1.00 85.12 82 GLU A CA 1
ATOM 586 C C . GLU A 1 82 ? -7.433 -3.008 -6.585 1.00 85.12 82 GLU A C 1
ATOM 588 O O . GLU A 1 82 ? -6.912 -2.677 -7.646 1.00 85.12 82 GLU A O 1
ATOM 593 N N . HIS A 1 83 ? -6.981 -4.027 -5.843 1.00 82.19 83 HIS A N 1
ATOM 594 C CA . HIS A 1 83 ? -5.767 -4.788 -6.172 1.00 82.19 83 HIS A CA 1
ATOM 595 C C . HIS A 1 83 ? -6.020 -6.244 -6.594 1.00 82.19 83 HIS A C 1
ATOM 597 O O . HIS A 1 83 ? -5.161 -6.860 -7.218 1.00 82.19 83 HIS A O 1
ATOM 603 N N . GLY A 1 84 ? -7.176 -6.827 -6.267 1.00 80.56 84 GLY A N 1
ATOM 604 C CA . GLY A 1 84 ? -7.567 -8.181 -6.679 1.00 80.56 84 GLY A CA 1
ATOM 605 C C . GLY A 1 84 ? -6.724 -9.321 -6.088 1.00 80.56 84 GLY A C 1
ATOM 606 O O . GLY A 1 84 ? -6.812 -10.452 -6.561 1.00 80.56 84 GLY A O 1
ATOM 607 N N . LEU A 1 85 ? -5.897 -9.049 -5.070 1.00 82.75 85 LEU A N 1
ATOM 608 C CA . LEU A 1 85 ? -4.956 -10.036 -4.502 1.00 82.75 85 LEU A CA 1
ATOM 609 C C . LEU A 1 85 ? -5.567 -10.874 -3.367 1.00 82.75 85 LEU A C 1
ATOM 611 O O . LEU A 1 85 ? -5.070 -11.960 -3.067 1.00 82.75 85 LEU A O 1
ATOM 615 N N . GLY A 1 86 ? -6.654 -10.395 -2.752 1.00 84.00 86 GLY A N 1
ATOM 616 C CA . GLY A 1 86 ? -7.301 -11.063 -1.623 1.00 84.00 86 GLY A CA 1
ATOM 617 C C . GLY A 1 86 ? -6.341 -11.279 -0.447 1.00 84.00 86 GLY A C 1
ATOM 618 O O . GLY A 1 86 ? -5.549 -10.405 -0.112 1.00 84.00 86 GLY A O 1
ATOM 619 N N . LEU A 1 87 ? -6.400 -12.461 0.173 1.00 86.50 87 LEU A N 1
ATOM 620 C CA . LEU A 1 87 ? -5.557 -12.824 1.324 1.00 86.50 87 LEU A CA 1
ATOM 621 C C . LEU A 1 87 ? -4.110 -13.186 0.956 1.00 86.50 87 LEU A C 1
ATOM 623 O O . LEU A 1 87 ? -3.274 -13.315 1.845 1.00 86.50 87 LEU A O 1
ATOM 627 N N . SER A 1 88 ? -3.810 -13.339 -0.333 1.00 85.56 88 SER A N 1
ATOM 628 C CA . SER A 1 88 ? -2.472 -13.656 -0.840 1.00 85.56 88 SER A CA 1
ATOM 629 C C . SER A 1 88 ? -1.655 -12.395 -1.121 1.00 85.56 88 SER A C 1
ATOM 631 O O . SER A 1 88 ? -0.831 -12.406 -2.020 1.00 85.56 88 SER A O 1
ATOM 633 N N . ALA A 1 89 ? -1.909 -11.285 -0.431 1.00 86.00 89 ALA A N 1
ATOM 634 C CA . ALA A 1 89 ? -1.148 -10.054 -0.613 1.00 86.00 89 ALA A CA 1
ATOM 635 C C . ALA A 1 89 ? 0.108 -10.038 0.277 1.00 86.00 89 ALA A C 1
ATOM 637 O O . ALA A 1 89 ? 0.150 -10.665 1.330 1.00 86.00 89 ALA A O 1
ATOM 638 N N . MET A 1 90 ? 1.115 -9.268 -0.108 1.00 88.00 90 MET A N 1
ATOM 639 C CA . MET A 1 90 ? 2.218 -8.844 0.748 1.00 88.00 90 MET A CA 1
ATOM 640 C C . MET A 1 90 ? 2.610 -7.431 0.346 1.00 88.00 90 MET A C 1
ATOM 642 O O . MET A 1 90 ? 2.786 -7.150 -0.834 1.00 88.00 90 MET A O 1
ATOM 646 N N . VAL A 1 91 ? 2.748 -6.535 1.320 1.00 89.38 91 VAL A N 1
ATOM 647 C CA . VAL A 1 91 ? 3.294 -5.201 1.054 1.00 89.38 91 VAL A CA 1
ATOM 648 C C . VAL A 1 91 ? 4.810 -5.319 1.062 1.00 89.38 91 VAL A C 1
ATOM 650 O O . VAL A 1 91 ? 5.389 -5.688 2.089 1.00 89.38 91 VAL A O 1
ATOM 653 N N . THR A 1 92 ? 5.436 -5.037 -0.077 1.00 87.62 92 THR A N 1
ATOM 654 C CA . THR A 1 92 ? 6.893 -5.108 -0.236 1.00 87.62 92 THR A CA 1
ATOM 655 C C . THR A 1 92 ? 7.543 -3.758 -0.001 1.00 87.62 92 THR A C 1
ATOM 657 O O . THR A 1 92 ? 8.559 -3.681 0.688 1.00 87.62 92 THR A O 1
ATOM 660 N N . GLU A 1 93 ? 6.922 -2.684 -0.486 1.00 85.50 93 GLU A N 1
ATOM 661 C CA . GLU A 1 93 ? 7.454 -1.335 -0.337 1.00 85.50 93 GLU A CA 1
ATOM 662 C C . GLU A 1 93 ? 6.357 -0.307 -0.051 1.00 85.50 93 GLU A C 1
ATOM 664 O O . GLU A 1 93 ? 5.239 -0.370 -0.568 1.00 85.50 93 GLU A O 1
ATOM 669 N N . VAL A 1 94 ? 6.715 0.691 0.757 1.00 87.31 94 VAL A N 1
ATOM 670 C CA . VAL A 1 94 ? 5.947 1.921 0.946 1.00 87.31 94 VAL A CA 1
ATOM 671 C C . VAL A 1 94 ? 6.913 3.084 0.776 1.00 87.31 94 VAL A C 1
ATOM 673 O O . VAL A 1 94 ? 7.858 3.242 1.550 1.00 87.31 94 VAL A O 1
ATOM 676 N N . LEU A 1 95 ? 6.686 3.883 -0.260 1.00 84.31 95 LEU A N 1
ATOM 677 C CA . LEU A 1 95 ? 7.509 5.024 -0.633 1.00 84.31 95 LEU A CA 1
ATOM 678 C C . LEU A 1 95 ? 6.762 6.306 -0.286 1.00 84.31 95 LEU A C 1
ATOM 680 O O . LEU A 1 95 ? 5.578 6.434 -0.580 1.00 84.31 95 LEU A O 1
ATOM 684 N N . ARG A 1 96 ? 7.456 7.274 0.304 1.00 83.94 96 ARG A N 1
ATOM 685 C CA . ARG A 1 96 ? 6.929 8.625 0.515 1.00 83.94 96 ARG A CA 1
ATOM 686 C C . ARG A 1 96 ? 7.326 9.513 -0.658 1.00 83.94 96 ARG A C 1
ATOM 688 O O . ARG A 1 96 ? 8.484 9.481 -1.072 1.00 83.94 96 ARG A O 1
ATOM 695 N N . GLU A 1 97 ? 6.393 10.306 -1.171 1.00 79.56 97 GLU A N 1
ATOM 696 C CA . GLU A 1 97 ? 6.709 11.332 -2.165 1.00 79.56 97 GLU A CA 1
ATOM 697 C C . GLU A 1 97 ? 7.368 12.543 -1.479 1.00 79.56 97 GLU A C 1
ATOM 699 O O . GLU A 1 97 ? 7.063 12.908 -0.339 1.00 79.56 97 GLU A O 1
ATOM 704 N N . ALA A 1 98 ? 8.409 13.062 -2.125 1.00 63.62 98 ALA A N 1
ATOM 705 C CA . ALA A 1 98 ? 9.465 13.854 -1.508 1.00 63.62 98 ALA A CA 1
ATOM 706 C C . ALA A 1 98 ? 9.081 15.330 -1.314 1.00 63.62 98 ALA A C 1
ATOM 708 O O . ALA A 1 98 ? 9.702 16.203 -1.908 1.00 63.62 98 ALA A O 1
ATOM 709 N N . ASP A 1 99 ? 8.119 15.615 -0.435 1.00 55.06 99 ASP A N 1
ATOM 710 C CA . ASP A 1 99 ? 7.638 16.995 -0.257 1.00 55.06 99 ASP A CA 1
ATOM 711 C C . ASP A 1 99 ? 8.180 17.704 1.001 1.00 55.06 99 ASP A C 1
ATOM 713 O O . ASP A 1 99 ? 7.985 18.908 1.153 1.00 55.06 99 ASP A O 1
ATOM 717 N N . ALA A 1 100 ? 8.904 17.026 1.911 1.00 48.94 100 ALA A N 1
ATOM 718 C CA . ALA A 1 100 ? 9.366 17.677 3.154 1.00 48.94 100 ALA A CA 1
ATOM 719 C C . ALA A 1 100 ? 10.617 17.078 3.843 1.00 48.94 100 ALA A C 1
ATOM 721 O O . ALA A 1 100 ? 10.699 17.055 5.070 1.00 48.94 100 ALA A O 1
ATOM 722 N N . GLY A 1 101 ? 11.624 16.638 3.081 1.00 53.53 101 GLY A N 1
ATOM 723 C CA . GLY A 1 101 ? 12.960 16.337 3.621 1.00 53.53 101 GLY A CA 1
ATOM 724 C C . GLY A 1 101 ? 13.266 14.859 3.893 1.00 53.53 101 GLY A C 1
ATOM 725 O O . GLY A 1 101 ? 12.391 13.997 3.910 1.00 53.53 101 GLY A O 1
ATOM 726 N N . TYR A 1 102 ? 14.560 14.574 4.064 1.00 49.03 102 TYR A N 1
ATOM 727 C CA . TYR A 1 102 ? 15.081 13.246 4.386 1.00 49.03 102 TYR A CA 1
ATOM 728 C C . TYR A 1 102 ? 14.532 12.781 5.742 1.00 49.03 102 TYR A C 1
ATOM 730 O O . TYR A 1 102 ? 14.875 13.342 6.780 1.00 49.03 102 TYR A O 1
ATOM 738 N N . GLY A 1 103 ? 13.699 11.743 5.741 1.00 61.25 103 GLY A N 1
ATOM 739 C CA . GLY A 1 103 ? 13.193 11.123 6.959 1.00 61.25 103 GLY A CA 1
ATOM 740 C C . GLY A 1 103 ? 12.596 9.753 6.665 1.00 61.25 103 GLY A C 1
ATOM 741 O O . GLY A 1 103 ? 11.841 9.594 5.707 1.00 61.25 103 GLY A O 1
ATOM 742 N N . ASN A 1 104 ? 12.942 8.761 7.484 1.00 69.12 104 ASN A N 1
ATOM 743 C CA . ASN A 1 104 ? 12.338 7.435 7.400 1.00 69.12 104 ASN A CA 1
ATOM 744 C C . ASN A 1 104 ? 10.861 7.531 7.794 1.00 69.12 104 ASN A C 1
ATOM 746 O O . ASN A 1 104 ? 10.529 8.138 8.813 1.00 69.12 104 ASN A O 1
ATOM 750 N N . VAL A 1 105 ? 9.984 6.896 7.020 1.00 75.19 105 VAL A N 1
ATOM 751 C CA . VAL A 1 105 ? 8.590 6.709 7.422 1.00 75.19 105 VAL A CA 1
ATOM 752 C C . VAL A 1 105 ? 8.490 5.435 8.240 1.00 75.19 105 VAL A C 1
ATOM 754 O O . VAL A 1 105 ? 8.835 4.355 7.764 1.00 75.19 105 VAL A O 1
ATOM 757 N N . TRP A 1 106 ? 7.981 5.559 9.462 1.00 82.94 106 TRP A N 1
ATOM 758 C CA . TRP A 1 106 ? 7.560 4.403 10.238 1.00 82.94 106 TRP A CA 1
ATOM 759 C C . TRP A 1 106 ? 6.148 4.020 9.820 1.00 82.94 106 TRP A C 1
ATOM 761 O O . TRP A 1 106 ? 5.214 4.825 9.907 1.00 82.94 106 TRP A O 1
ATOM 771 N N . TYR A 1 107 ? 6.002 2.786 9.359 1.00 88.56 107 TYR A N 1
ATOM 772 C CA . TYR A 1 107 ? 4.713 2.233 8.997 1.00 88.56 107 TYR A CA 1
ATOM 773 C C . TYR A 1 107 ? 4.591 0.786 9.458 1.00 88.56 107 TYR A C 1
ATOM 775 O O . TYR A 1 107 ? 5.575 0.067 9.629 1.00 88.56 107 TYR A O 1
ATOM 783 N N . GLN A 1 108 ? 3.350 0.369 9.649 1.00 91.94 108 GLN A N 1
ATOM 784 C CA . GLN A 1 108 ? 2.960 -1.020 9.830 1.00 91.94 108 GLN A CA 1
ATOM 785 C C . GLN A 1 108 ? 1.833 -1.300 8.846 1.00 91.94 108 GLN A C 1
ATOM 787 O O . GLN A 1 108 ? 1.037 -0.413 8.566 1.00 91.94 108 GLN A O 1
ATOM 792 N N . TYR A 1 109 ? 1.719 -2.522 8.343 1.00 92.69 109 TYR A N 1
ATOM 793 C CA . TYR A 1 109 ? 0.547 -2.916 7.573 1.00 92.69 109 TYR A CA 1
ATOM 794 C C . TYR A 1 109 ? -0.077 -4.191 8.130 1.00 92.69 109 TYR A C 1
ATOM 796 O O . TYR A 1 109 ? 0.561 -4.960 8.853 1.00 92.69 109 TYR A O 1
ATOM 804 N N . LYS A 1 110 ? -1.347 -4.404 7.796 1.00 93.31 110 LYS A N 1
ATOM 805 C CA . LYS A 1 110 ? -2.070 -5.640 8.073 1.00 93.31 110 LYS A CA 1
ATOM 806 C C . LYS A 1 110 ? -2.982 -5.973 6.905 1.00 93.31 110 LYS A C 1
ATOM 808 O O . LYS A 1 110 ? -3.677 -5.100 6.395 1.00 93.31 110 LYS A O 1
ATOM 813 N N . ILE A 1 111 ? -3.016 -7.248 6.540 1.00 92.94 111 ILE A N 1
ATOM 814 C CA . ILE A 1 111 ? -4.017 -7.782 5.620 1.00 92.94 111 ILE A CA 1
ATOM 815 C C . ILE A 1 111 ? -5.224 -8.186 6.456 1.00 92.94 111 ILE A C 1
ATOM 817 O O . ILE A 1 111 ? -5.112 -8.949 7.422 1.00 92.94 111 ILE A O 1
ATOM 821 N N . LEU A 1 112 ? -6.366 -7.597 6.139 1.00 93.12 112 LEU A N 1
ATOM 822 C CA . LEU A 1 112 ? -7.623 -7.841 6.822 1.00 93.12 112 LEU A CA 1
ATOM 823 C C . LEU A 1 112 ? -8.282 -9.125 6.282 1.00 93.12 112 LEU A C 1
ATOM 825 O O . LEU A 1 112 ? -7.991 -9.548 5.165 1.00 93.12 112 LEU A O 1
ATOM 829 N N . PRO A 1 113 ? -9.194 -9.765 7.041 1.00 92.88 113 PRO A N 1
ATOM 830 C CA . PRO A 1 113 ? -9.847 -11.010 6.614 1.00 92.88 113 PRO A CA 1
ATOM 831 C C . PRO A 1 113 ? -10.655 -10.910 5.312 1.00 92.88 113 PRO A C 1
ATOM 833 O O . PRO A 1 113 ? -10.934 -11.925 4.683 1.00 92.88 113 PRO A O 1
ATOM 836 N N . ASN A 1 114 ? -11.045 -9.701 4.913 1.00 91.06 114 ASN A N 1
ATOM 837 C CA . ASN A 1 114 ? -11.712 -9.425 3.641 1.00 91.06 114 ASN A CA 1
ATOM 838 C C . ASN A 1 114 ? -10.728 -9.225 2.468 1.00 91.06 114 ASN A C 1
ATOM 840 O O . ASN A 1 114 ? -11.169 -9.016 1.342 1.00 91.06 114 ASN A O 1
ATOM 844 N N . GLY A 1 115 ? -9.419 -9.314 2.717 1.00 90.00 115 GLY A N 1
ATOM 845 C CA . GLY A 1 115 ? -8.360 -9.100 1.733 1.00 90.00 115 GLY A CA 1
ATOM 846 C C . GLY A 1 115 ? -7.902 -7.649 1.601 1.00 90.00 115 GLY A C 1
ATOM 847 O O . GLY A 1 115 ? -6.983 -7.400 0.829 1.00 90.00 115 GLY A O 1
ATOM 848 N N . ASP A 1 116 ? -8.509 -6.706 2.326 1.00 92.94 116 ASP A N 1
ATOM 849 C CA . ASP A 1 116 ? -8.078 -5.308 2.303 1.00 92.94 116 ASP A CA 1
ATOM 850 C C . ASP A 1 116 ? -6.709 -5.164 2.971 1.00 92.94 116 ASP A C 1
ATOM 852 O O . ASP A 1 116 ? -6.398 -5.838 3.959 1.00 92.94 116 ASP A O 1
ATOM 856 N N . VAL A 1 117 ? -5.913 -4.218 2.489 1.00 93.69 117 VAL A N 1
ATOM 857 C CA . VAL A 1 117 ? -4.655 -3.835 3.127 1.00 93.69 117 VAL A CA 1
ATOM 858 C C . VAL A 1 117 ? -4.882 -2.575 3.952 1.00 93.69 117 VAL A C 1
ATOM 860 O O . VAL A 1 117 ? -5.243 -1.525 3.426 1.00 93.69 117 VAL A O 1
ATOM 863 N N . ALA A 1 118 ? -4.645 -2.666 5.257 1.00 93.44 118 ALA A N 1
ATOM 864 C CA . ALA A 1 118 ? -4.626 -1.522 6.157 1.00 93.44 118 ALA A CA 1
ATOM 865 C C . ALA A 1 118 ? -3.177 -1.098 6.408 1.00 93.44 118 ALA A C 1
ATOM 867 O O . ALA A 1 118 ? -2.408 -1.850 7.007 1.00 93.44 118 ALA A O 1
ATOM 868 N N . LEU A 1 119 ? -2.812 0.100 5.955 1.00 93.81 119 LEU A N 1
ATOM 869 C CA . LEU A 1 119 ? -1.530 0.743 6.228 1.00 93.81 119 LEU A CA 1
ATOM 870 C C . LEU A 1 119 ? -1.688 1.691 7.416 1.00 93.81 119 LEU A C 1
ATOM 872 O O . LEU A 1 119 ? -2.574 2.538 7.411 1.00 93.81 119 LEU A O 1
ATOM 876 N N . TYR A 1 120 ? -0.808 1.588 8.400 1.00 93.38 120 TYR A N 1
ATOM 877 C CA . TYR A 1 120 ? -0.773 2.414 9.599 1.00 93.38 120 TYR A CA 1
ATOM 878 C C . TYR A 1 120 ? 0.497 3.252 9.622 1.00 93.38 120 TYR A C 1
ATOM 880 O O . TYR A 1 120 ? 1.5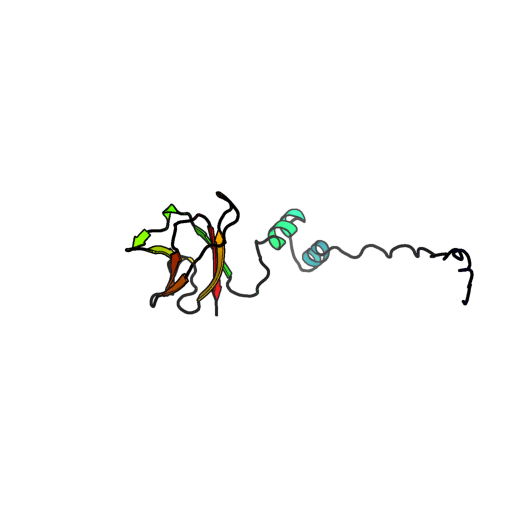83 2.745 9.338 1.00 93.38 120 TYR A O 1
ATOM 888 N N . SER A 1 121 ? 0.376 4.516 10.014 1.00 90.25 121 SER A N 1
ATOM 889 C CA . SER A 1 121 ? 1.519 5.398 10.237 1.00 90.25 121 SER A CA 1
ATOM 890 C C . SER A 1 121 ? 1.257 6.386 11.374 1.00 90.25 121 SER A C 1
ATOM 892 O O . SER A 1 121 ? 0.115 6.606 11.788 1.00 90.25 121 SER A O 1
ATOM 894 N N . ALA A 1 122 ? 2.337 6.956 11.907 1.00 88.38 122 ALA A N 1
ATOM 895 C CA . ALA A 1 122 ? 2.280 7.980 12.947 1.00 88.38 122 ALA A CA 1
ATOM 896 C C . ALA A 1 122 ? 1.778 9.326 12.406 1.00 88.38 122 ALA A C 1
ATOM 898 O O . ALA A 1 122 ? 1.110 10.065 13.125 1.00 88.38 122 ALA A O 1
ATOM 899 N N . GLU A 1 123 ? 2.063 9.620 11.137 1.00 87.88 123 GLU A N 1
ATOM 900 C CA . GLU A 1 123 ? 1.653 10.842 10.451 1.00 87.88 123 GLU A CA 1
ATOM 901 C C . GLU A 1 123 ? 1.146 10.494 9.046 1.00 87.88 123 GLU A C 1
ATOM 903 O O . GLU A 1 123 ? 1.652 9.552 8.435 1.00 87.88 123 GLU A O 1
ATOM 908 N N . PRO A 1 124 ? 0.140 11.210 8.522 1.00 89.88 124 PRO A N 1
ATOM 909 C CA . PRO A 1 124 ? -0.304 11.034 7.147 1.00 89.88 124 PRO A CA 1
ATOM 910 C C . PRO A 1 124 ? 0.754 11.563 6.168 1.00 89.88 124 PRO A C 1
ATOM 912 O O . PRO A 1 124 ? 1.398 12.579 6.427 1.00 89.88 124 PRO A O 1
ATOM 915 N N . PHE A 1 125 ? 0.9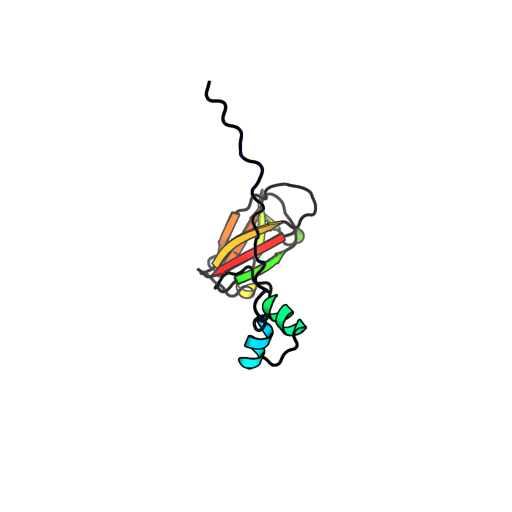22 10.896 5.028 1.00 89.38 125 PHE A N 1
ATOM 916 C CA . PHE A 1 125 ? 1.888 11.294 4.002 1.00 89.38 125 PHE A CA 1
ATOM 917 C C . PHE A 1 125 ? 1.405 10.919 2.601 1.00 89.38 125 PHE A C 1
ATOM 919 O O . PHE A 1 125 ? 0.638 9.970 2.434 1.00 89.38 125 PHE A O 1
ATOM 926 N N . ASP A 1 126 ? 1.871 11.665 1.604 1.00 89.31 126 ASP A N 1
ATOM 927 C CA . ASP A 1 126 ? 1.709 11.324 0.193 1.00 89.31 126 ASP A CA 1
ATOM 928 C C . ASP A 1 126 ? 2.760 10.285 -0.209 1.00 89.31 126 ASP A C 1
ATOM 930 O O . ASP A 1 126 ? 3.912 10.336 0.241 1.00 89.31 126 ASP A O 1
ATOM 934 N N . GLY A 1 127 ? 2.373 9.300 -1.015 1.00 89.38 127 GLY A N 1
ATOM 935 C CA . GLY A 1 127 ? 3.232 8.152 -1.254 1.00 89.38 127 GLY A CA 1
ATOM 936 C C . GLY A 1 127 ? 2.725 7.145 -2.274 1.00 89.38 127 GLY A C 1
ATOM 937 O O . GLY A 1 127 ? 1.687 7.311 -2.914 1.00 89.38 127 GLY A O 1
ATOM 938 N N . LYS A 1 128 ? 3.491 6.063 -2.404 1.00 89.44 128 LYS A N 1
ATOM 939 C CA . LYS A 1 128 ? 3.164 4.873 -3.189 1.00 89.44 128 LYS A CA 1
ATOM 940 C C . LYS A 1 128 ? 3.279 3.637 -2.320 1.00 89.44 128 LYS A C 1
ATOM 942 O O . LYS A 1 128 ? 4.184 3.536 -1.496 1.00 89.44 128 LYS A O 1
ATOM 947 N N . ILE A 1 129 ? 2.378 2.689 -2.528 1.00 89.75 129 ILE A N 1
ATOM 948 C CA . ILE A 1 129 ? 2.455 1.352 -1.946 1.00 89.75 129 ILE A CA 1
ATOM 949 C C . ILE A 1 129 ? 2.630 0.335 -3.064 1.00 89.75 129 ILE A C 1
ATOM 951 O O . ILE A 1 129 ? 1.974 0.431 -4.104 1.00 89.75 129 ILE A O 1
ATOM 955 N N . VAL A 1 130 ? 3.519 -0.623 -2.829 1.00 89.38 130 VAL A N 1
ATOM 956 C CA . VAL A 1 130 ? 3.776 -1.764 -3.699 1.00 89.38 130 VAL A CA 1
ATOM 957 C C . VAL A 1 130 ? 3.290 -3.015 -2.982 1.00 89.38 130 VAL A C 1
ATOM 959 O O . VAL A 1 130 ? 3.690 -3.299 -1.850 1.00 89.38 130 VAL A O 1
ATOM 962 N N . ILE A 1 131 ? 2.373 -3.726 -3.630 1.00 88.75 131 ILE A N 1
ATOM 963 C CA . ILE A 1 131 ? 1.736 -4.930 -3.110 1.00 88.75 131 ILE A CA 1
ATOM 964 C C . ILE A 1 131 ? 1.949 -6.054 -4.117 1.00 88.75 131 ILE A C 1
ATOM 966 O O . ILE A 1 131 ? 1.681 -5.899 -5.307 1.00 88.75 131 ILE A O 1
ATOM 970 N N . GLU A 1 132 ? 2.402 -7.197 -3.631 1.00 87.19 132 GLU A N 1
ATOM 971 C CA . GLU A 1 132 ? 2.681 -8.385 -4.428 1.00 87.19 132 GLU A CA 1
ATOM 972 C C . GLU A 1 132 ? 1.817 -9.556 -3.985 1.00 87.19 132 GLU A C 1
ATOM 974 O O . GLU A 1 132 ? 1.308 -9.591 -2.861 1.00 87.19 132 GLU A O 1
ATOM 979 N N . LYS A 1 133 ? 1.643 -10.523 -4.888 1.00 84.62 133 LYS A N 1
ATOM 980 C CA . LYS A 1 133 ? 0.995 -11.787 -4.560 1.00 84.62 133 LYS A CA 1
ATOM 981 C C . LYS A 1 133 ? 2.004 -12.790 -3.997 1.00 84.62 133 LYS A C 1
ATOM 983 O O . LYS A 1 133 ? 3.020 -13.031 -4.645 1.00 84.62 133 LYS A O 1
ATOM 988 N N . ILE A 1 134 ? 1.681 -13.405 -2.860 1.00 79.75 134 ILE A N 1
ATOM 989 C CA . ILE A 1 134 ? 2.420 -14.522 -2.245 1.00 79.75 134 ILE A CA 1
ATOM 990 C C . ILE A 1 134 ? 1.788 -15.884 -2.530 1.00 79.75 134 ILE A C 1
ATOM 992 O O . ILE A 1 134 ? 0.549 -15.949 -2.732 1.00 79.75 134 ILE A O 1
#

Sequence (134 aa):
MISGKIPTAAKLKATVVAAGPAGKSAYRYAVEGGYSGTEEQFYRDLSGTGSGVAGILYVKSFSASAFQKSGLQYSCLIPASEHGLGLSAMVTEVLREADAGYGNVWYQYKILPNGDVALYSAEPFDGKIVIEKI

Radius of gyration: 26.54 Å; chains: 1; bounding box: 80×32×56 Å

pLDDT: mean 77.8, std 15.96, range [39.28, 94.69]

Foldseek 3Di:
DDDDDDPDDPPPPPPPDDDDPDDDDPVVVVVVVPDDDDPVVVVVVVPPVDPPDPFLKDKDWDALVQWDDDPQKTKHKAACVRRVQAPQKDWPDKFFDPDDDDDDWDWDWDQDNRRMIIIMGNGRTTTMIMMGGD

Secondary structure (DSSP, 8-state):
----PPPP--------PPPPPPPPPHHHHHHHTT--S-HHHHHHHHTSS--S-SS-EEEEEE-GGGPEEETTEEEEEE-HHHH--GGGEEEEEEEE-SSS-S-PPPEEEEE-TTS-EEEEESS---EEEEEEE-